Protein AF-A0A1G4URG5-F1 (afdb_monomer_lite)

Secondary structure (DSSP, 8-state):
----HHHHHHHHHHHHHHHHHHHHHH-TTS---PPPGGGS-HHHHHHHHHHHHHHHHHTSGGGHHHHHHHHHHHHHHHHHHHH-----

Organism: NCBI:txid177413

Foldseek 3Di:
DDDDPVNLLVVLQVVLVVQQVVCCVVCVPDDRPRDGLVVDDPVVSVVSSVVVVVVVVCPDPVVVVVVVVVVVVVVVVVVVVVPPPPPD

Structure (mmCIF, N/CA/C/O backbone):
data_AF-A0A1G4URG5-F1
#
_entry.id   AF-A0A1G4URG5-F1
#
loop_
_atom_site.group_PDB
_atom_site.id
_atom_site.type_symbol
_atom_site.label_atom_id
_atom_site.label_alt_id
_atom_site.label_comp_id
_atom_site.label_asym_id
_atom_site.label_entity_id
_atom_site.label_seq_id
_atom_site.pdbx_PDB_ins_code
_atom_site.Cartn_x
_atom_site.Cartn_y
_atom_site.Cartn_z
_atom_site.occupancy
_atom_site.B_iso_or_equiv
_atom_site.auth_seq_id
_atom_site.auth_comp_id
_atom_site.auth_asym_id
_atom_site.auth_atom_id
_atom_site.pdbx_PDB_model_num
ATOM 1 N N . MET A 1 1 ? 3.588 8.375 -14.307 1.00 62.06 1 MET A N 1
ATOM 2 C CA . MET A 1 1 ? 2.118 8.402 -14.508 1.00 62.06 1 MET A CA 1
ATOM 3 C C . MET A 1 1 ? 1.464 9.331 -13.484 1.00 62.06 1 MET A C 1
ATOM 5 O O . MET A 1 1 ? 1.715 9.161 -12.300 1.00 62.06 1 MET A O 1
ATOM 9 N N . THR A 1 2 ? 0.639 10.302 -13.895 1.00 77.00 2 THR A N 1
ATOM 10 C CA . THR A 1 2 ? -0.102 11.161 -12.944 1.00 77.00 2 THR A CA 1
ATOM 11 C C . THR A 1 2 ? -1.501 10.591 -12.720 1.00 77.00 2 THR A C 1
ATOM 13 O O . THR A 1 2 ? -2.341 10.631 -13.616 1.00 77.00 2 THR A O 1
ATOM 16 N N . ILE A 1 3 ? -1.758 10.034 -11.534 1.00 86.94 3 ILE A N 1
ATOM 17 C CA . ILE A 1 3 ? -3.062 9.454 -11.178 1.00 86.94 3 ILE A CA 1
ATOM 18 C C . ILE A 1 3 ? -3.993 10.569 -10.683 1.00 86.94 3 ILE A C 1
ATOM 20 O O . ILE A 1 3 ? -3.629 11.366 -9.820 1.00 86.94 3 ILE A O 1
ATOM 24 N N . ASN A 1 4 ? -5.221 10.618 -11.203 1.00 95.19 4 ASN A N 1
ATOM 25 C CA . ASN A 1 4 ? -6.246 11.542 -10.718 1.00 95.19 4 ASN A CA 1
ATOM 26 C C . ASN A 1 4 ? -6.540 11.307 -9.220 1.00 95.19 4 ASN A C 1
ATOM 28 O O . ASN A 1 4 ? -6.752 10.170 -8.800 1.00 95.19 4 ASN A O 1
ATOM 32 N N . ARG A 1 5 ? -6.616 12.384 -8.424 1.00 93.56 5 ARG A N 1
ATOM 33 C CA . ARG A 1 5 ? -6.781 12.306 -6.961 1.00 93.56 5 ARG A CA 1
ATOM 34 C C . ARG A 1 5 ? -8.016 11.512 -6.519 1.00 93.56 5 ARG A C 1
ATOM 36 O O . ARG A 1 5 ? -7.894 10.705 -5.607 1.00 93.56 5 ARG A O 1
ATOM 43 N N . GLN A 1 6 ? -9.174 11.711 -7.149 1.00 95.75 6 GLN A N 1
ATOM 44 C CA . GLN A 1 6 ? -10.402 10.985 -6.793 1.00 95.75 6 GLN A CA 1
ATOM 45 C C . GLN A 1 6 ? -10.293 9.501 -7.146 1.00 95.75 6 GLN A C 1
ATOM 47 O O . GLN A 1 6 ? -10.709 8.647 -6.368 1.00 95.75 6 GLN A O 1
ATOM 52 N N . ARG A 1 7 ? -9.675 9.181 -8.291 1.00 96.12 7 ARG A N 1
ATOM 53 C CA . ARG A 1 7 ? -9.389 7.788 -8.664 1.00 96.12 7 ARG A CA 1
ATOM 54 C C . ARG A 1 7 ? -8.433 7.123 -7.674 1.00 96.12 7 ARG A C 1
ATOM 56 O O . ARG A 1 7 ? -8.643 5.969 -7.319 1.00 96.12 7 ARG A O 1
ATOM 63 N N . LEU A 1 8 ? -7.422 7.853 -7.204 1.00 96.50 8 LEU A N 1
ATOM 64 C CA . LEU A 1 8 ? -6.495 7.370 -6.184 1.00 96.50 8 LEU A CA 1
ATOM 65 C C . LEU A 1 8 ? -7.196 7.160 -4.836 1.00 96.50 8 LEU A C 1
ATOM 67 O O . LEU A 1 8 ? -6.979 6.143 -4.190 1.00 96.50 8 LEU A O 1
ATOM 71 N N . GLU A 1 9 ? -8.066 8.083 -4.427 1.00 97.00 9 GLU A N 1
ATOM 72 C CA . GLU A 1 9 ? -8.851 7.954 -3.195 1.00 97.00 9 GLU A CA 1
ATOM 73 C C . GLU A 1 9 ? -9.793 6.744 -3.249 1.00 97.00 9 GLU A C 1
ATOM 75 O O . GLU A 1 9 ? -9.842 5.966 -2.297 1.00 97.00 9 GLU A O 1
ATOM 80 N N . PHE A 1 1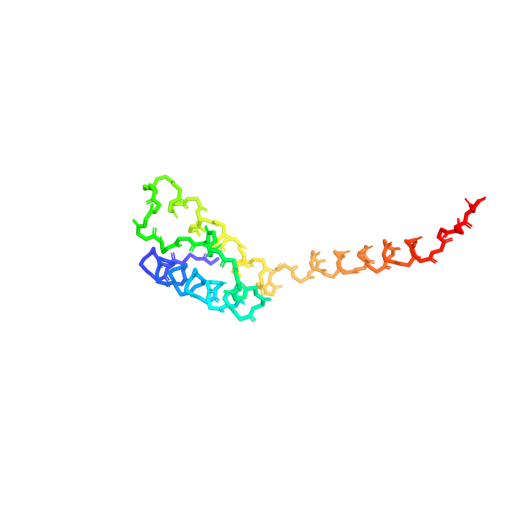0 ? -10.464 6.524 -4.385 1.00 96.50 10 PHE A N 1
ATOM 81 C CA . PHE A 1 10 ? -11.269 5.327 -4.629 1.00 96.50 10 PHE A CA 1
ATOM 82 C C . PHE A 1 10 ? -10.434 4.040 -4.540 1.00 96.50 10 PHE A C 1
ATOM 84 O O . PHE A 1 10 ? -10.823 3.107 -3.837 1.00 96.50 10 PHE A O 1
ATOM 91 N N . ALA A 1 11 ? -9.266 4.000 -5.191 1.00 96.19 11 ALA A N 1
ATOM 92 C CA . ALA A 1 11 ? -8.373 2.841 -5.150 1.00 96.19 11 ALA A CA 1
ATOM 93 C C . ALA A 1 11 ? -7.896 2.532 -3.722 1.00 96.19 11 ALA A C 1
ATOM 95 O O . ALA A 1 11 ? -7.913 1.379 -3.294 1.00 96.19 11 ALA A O 1
ATOM 96 N N . VAL A 1 12 ? -7.531 3.564 -2.957 1.00 97.56 12 VAL A N 1
ATOM 97 C CA . VAL A 1 12 ? -7.112 3.418 -1.557 1.00 97.56 12 VAL A CA 1
ATOM 98 C C . VAL A 1 12 ? -8.278 2.928 -0.701 1.00 97.56 12 VAL A C 1
ATOM 100 O O . VAL A 1 12 ? -8.096 2.025 0.108 1.00 97.56 12 VAL A O 1
ATOM 103 N N . ALA A 1 13 ? -9.487 3.463 -0.886 1.00 97.50 13 ALA A N 1
ATOM 104 C CA . ALA A 1 13 ? -10.666 2.989 -0.165 1.00 97.50 13 ALA A CA 1
ATOM 105 C C . ALA A 1 13 ? -10.950 1.501 -0.446 1.00 97.50 13 ALA A C 1
ATOM 107 O O . ALA A 1 13 ? -11.224 0.750 0.493 1.00 97.50 13 ALA A O 1
ATOM 108 N N . GLY A 1 14 ? -10.818 1.071 -1.707 1.00 97.56 14 GLY A N 1
ATOM 109 C CA . GLY A 1 14 ? -10.933 -0.332 -2.112 1.00 97.56 14 GLY A CA 1
ATOM 110 C C . GLY A 1 14 ? -9.873 -1.226 -1.464 1.00 97.56 14 GLY A C 1
ATOM 111 O O . GLY A 1 14 ? -10.220 -2.248 -0.874 1.00 97.56 14 GLY A O 1
ATOM 112 N N . LEU A 1 15 ? -8.602 -0.807 -1.480 1.00 97.50 15 LEU A N 1
ATOM 113 C CA . LEU A 1 15 ? -7.512 -1.523 -0.810 1.00 97.50 15 LEU A CA 1
ATOM 114 C C . LEU A 1 15 ? -7.792 -1.697 0.689 1.00 97.50 15 LEU A C 1
ATOM 116 O O . LEU A 1 15 ? -7.689 -2.802 1.212 1.00 97.50 15 LEU A O 1
ATOM 120 N N . MET A 1 16 ? -8.195 -0.627 1.380 1.00 97.50 16 MET A N 1
ATOM 121 C CA . MET A 1 16 ? -8.492 -0.679 2.815 1.00 97.50 16 MET A CA 1
ATOM 122 C C . MET A 1 16 ? -9.658 -1.628 3.123 1.00 97.50 16 MET A C 1
ATOM 124 O O . MET A 1 16 ? -9.620 -2.344 4.123 1.00 97.50 16 MET A O 1
ATOM 128 N N . ALA A 1 17 ? -10.693 -1.658 2.278 1.00 97.75 17 ALA A N 1
ATOM 129 C CA . ALA A 1 17 ? -11.807 -2.594 2.428 1.00 97.75 17 ALA A CA 1
ATOM 130 C C . ALA A 1 17 ? -11.358 -4.052 2.238 1.00 97.75 17 ALA A C 1
ATOM 132 O O . ALA A 1 17 ? -11.719 -4.919 3.034 1.00 97.75 17 ALA A O 1
ATOM 133 N N . GLU A 1 18 ? -10.524 -4.306 1.233 1.00 98.12 18 GLU A N 1
ATOM 134 C CA . GLU A 1 18 ? -10.002 -5.638 0.942 1.00 98.12 18 GLU A CA 1
ATOM 135 C C . GLU A 1 18 ? -9.073 -6.145 2.053 1.00 98.12 18 GLU A C 1
ATOM 137 O O . GLU A 1 18 ? -9.234 -7.270 2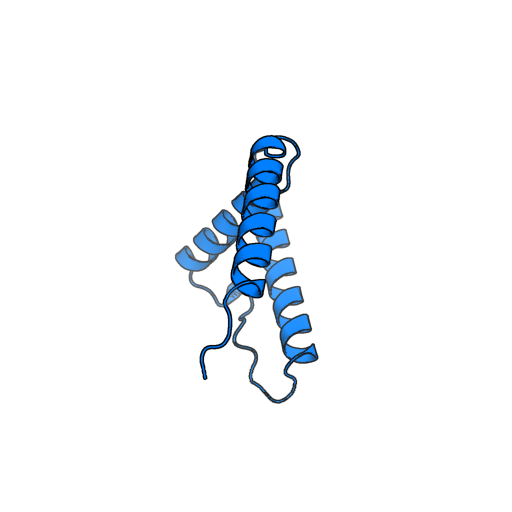.525 1.00 98.12 18 GLU A O 1
ATOM 142 N N . MET A 1 19 ? -8.170 -5.302 2.564 1.00 97.56 19 MET A N 1
ATOM 143 C CA . MET A 1 19 ? -7.303 -5.680 3.684 1.00 97.56 19 MET A CA 1
ATOM 144 C C . MET A 1 19 ? -8.111 -6.023 4.943 1.00 97.56 19 MET A C 1
ATOM 146 O O . MET A 1 19 ? -7.776 -6.972 5.651 1.00 97.56 19 MET A O 1
ATOM 150 N N . ARG A 1 20 ? -9.199 -5.289 5.218 1.00 97.12 20 ARG A N 1
ATOM 151 C CA . ARG A 1 20 ? -10.115 -5.608 6.327 1.00 97.12 20 ARG A CA 1
ATOM 152 C C . ARG A 1 20 ? -10.765 -6.974 6.136 1.00 97.12 20 ARG A C 1
ATOM 154 O O . ARG A 1 20 ? -10.776 -7.776 7.067 1.00 97.12 20 ARG A O 1
ATOM 161 N N . ARG A 1 21 ? -11.263 -7.251 4.927 1.00 97.19 21 ARG A N 1
ATOM 162 C CA . ARG A 1 21 ? -11.876 -8.537 4.569 1.00 97.19 21 ARG A CA 1
ATOM 163 C C . ARG A 1 21 ? -10.895 -9.695 4.762 1.00 97.19 21 ARG A C 1
ATOM 165 O O . ARG A 1 21 ? -11.245 -10.694 5.390 1.00 97.19 21 ARG A O 1
ATOM 172 N N . GLN A 1 22 ? -9.668 -9.549 4.266 1.00 97.88 22 GLN A N 1
ATOM 173 C CA . GLN A 1 22 ? -8.618 -10.556 4.425 1.00 97.88 22 GLN A CA 1
ATOM 174 C C . GLN A 1 22 ? -8.243 -10.752 5.894 1.00 97.88 22 GLN A C 1
ATOM 176 O O . GLN A 1 22 ? -8.170 -11.890 6.347 1.00 97.88 22 GLN A O 1
ATOM 181 N N . PHE A 1 23 ? -8.090 -9.669 6.664 1.00 97.75 23 PHE A N 1
ATOM 182 C CA . PHE A 1 23 ? -7.800 -9.765 8.094 1.00 97.75 23 PHE A CA 1
ATOM 183 C C . PHE A 1 23 ? -8.869 -10.573 8.832 1.00 97.75 23 PHE A C 1
ATOM 185 O O . PHE A 1 23 ? -8.534 -11.508 9.546 1.00 97.75 23 PHE A O 1
ATOM 192 N N . MET A 1 24 ? -10.150 -10.260 8.612 1.00 96.06 24 MET A N 1
ATOM 193 C CA . MET A 1 24 ? -11.259 -10.986 9.243 1.00 96.06 24 MET A CA 1
ATOM 194 C C . MET A 1 24 ? -11.340 -12.453 8.802 1.00 96.06 24 MET A C 1
ATOM 196 O O . MET A 1 24 ? -11.854 -13.281 9.541 1.00 96.06 24 MET A O 1
ATOM 200 N N . THR A 1 25 ? -10.833 -12.779 7.610 1.00 96.88 25 THR A N 1
ATOM 201 C CA . THR A 1 25 ? -10.758 -14.165 7.123 1.00 96.88 25 THR A CA 1
ATOM 202 C C . THR A 1 25 ? -9.626 -14.938 7.803 1.00 96.88 25 THR A C 1
ATOM 204 O O . THR A 1 25 ? -9.791 -16.109 8.124 1.00 96.88 25 THR A O 1
ATOM 207 N N . ILE A 1 26 ? -8.473 -14.295 8.014 1.00 97.19 26 ILE A N 1
ATOM 208 C CA . ILE A 1 26 ? -7.267 -14.928 8.568 1.00 97.19 26 ILE A CA 1
ATOM 209 C C . ILE A 1 26 ? -7.303 -14.971 10.105 1.00 97.19 26 ILE A C 1
ATOM 211 O O . ILE A 1 26 ? -6.770 -15.905 10.694 1.00 97.19 26 ILE A O 1
ATOM 215 N N . GLN A 1 27 ? -7.891 -13.961 10.755 1.00 96.38 27 GLN A N 1
ATOM 216 C CA . GLN A 1 27 ? -7.938 -13.810 12.217 1.00 96.38 27 GLN A CA 1
ATOM 217 C C . GLN A 1 27 ? -9.351 -13.413 12.686 1.00 96.38 27 GLN A C 1
ATOM 219 O O . GLN A 1 27 ? -9.552 -12.280 13.134 1.00 96.38 27 GLN A O 1
ATOM 224 N N . PRO A 1 28 ? -10.348 -14.310 12.565 1.00 93.62 28 PRO A N 1
ATOM 225 C CA . PRO A 1 28 ? -11.748 -13.976 12.839 1.00 93.62 28 PRO A CA 1
ATOM 226 C C . PRO A 1 28 ? -12.021 -13.628 14.309 1.00 93.62 28 PRO A C 1
ATOM 228 O O . PRO A 1 28 ? -12.903 -12.822 14.597 1.00 93.62 28 PRO A O 1
ATOM 231 N N . GLU A 1 29 ? -11.248 -14.181 15.243 1.00 96.69 29 GLU A N 1
ATOM 232 C CA . GLU A 1 29 ? -11.364 -13.912 16.685 1.00 96.69 29 GLU A CA 1
ATOM 233 C C . GLU A 1 29 ? -10.758 -12.573 17.142 1.00 96.69 29 GLU A C 1
ATOM 235 O O . GLU A 1 29 ? -10.903 -12.201 18.309 1.00 96.69 29 GLU A O 1
ATOM 240 N N . ARG A 1 30 ? -10.078 -11.827 16.262 1.00 96.50 30 ARG A N 1
ATOM 241 C CA . ARG A 1 30 ? -9.423 -10.561 16.620 1.00 96.50 30 ARG A CA 1
ATOM 242 C C . ARG A 1 30 ? -10.145 -9.357 16.037 1.00 96.50 30 ARG A C 1
ATOM 244 O O . ARG A 1 30 ? -10.603 -9.365 14.897 1.00 96.50 30 ARG A O 1
ATOM 251 N N . GLU A 1 31 ? -10.168 -8.270 16.805 1.00 95.31 31 GLU A N 1
ATOM 252 C CA . GLU A 1 31 ? -10.635 -6.984 16.294 1.00 95.31 31 GLU A CA 1
ATOM 253 C C . GLU A 1 31 ? -9.743 -6.527 15.133 1.00 95.31 31 GLU A C 1
ATOM 255 O O . GLU A 1 31 ? -8.513 -6.518 15.235 1.00 95.31 31 GLU A O 1
ATOM 260 N N . CYS A 1 32 ? -10.368 -6.151 14.015 1.00 96.00 32 CYS A N 1
ATOM 261 C CA . CYS A 1 32 ? -9.643 -5.714 12.833 1.00 96.00 32 CYS A CA 1
ATOM 262 C C . CYS A 1 32 ? -8.985 -4.345 13.082 1.00 96.00 32 CYS A C 1
ATOM 264 O O . CYS A 1 32 ? -9.697 -3.349 13.234 1.00 96.00 32 CYS A O 1
ATOM 266 N N . PRO A 1 33 ? -7.641 -4.241 13.051 1.00 96.00 33 PRO A N 1
ATOM 267 C CA . PRO A 1 33 ? -6.950 -2.981 13.330 1.00 96.00 33 PRO A CA 1
ATOM 268 C C . PRO A 1 33 ? -7.060 -1.979 12.171 1.00 96.00 33 PRO A C 1
ATOM 270 O O . PRO A 1 33 ? -6.711 -0.805 12.309 1.00 96.00 33 PRO A O 1
ATOM 273 N N . ILE A 1 34 ? -7.517 -2.438 11.005 1.00 96.12 34 ILE A N 1
ATOM 274 C CA . ILE A 1 34 ? -7.582 -1.653 9.779 1.00 96.12 34 ILE A CA 1
ATOM 275 C C . ILE A 1 34 ? -8.908 -0.898 9.755 1.00 96.12 34 ILE A C 1
ATOM 277 O O . ILE A 1 34 ? -9.993 -1.482 9.700 1.00 96.12 34 ILE A O 1
ATOM 281 N N . LYS A 1 35 ? -8.822 0.430 9.780 1.00 96.38 35 LYS A N 1
ATOM 282 C CA . LYS A 1 35 ? -9.989 1.316 9.787 1.00 96.38 35 LYS A CA 1
ATOM 283 C C . LYS A 1 35 ? -10.426 1.643 8.351 1.00 96.38 35 LYS A C 1
ATOM 285 O O . LYS A 1 35 ? -9.618 1.555 7.428 1.00 96.38 35 LYS A O 1
ATOM 290 N N . PRO A 1 36 ? -11.690 2.033 8.109 1.00 95.75 36 PRO A N 1
ATOM 291 C CA . PRO A 1 36 ? -12.073 2.596 6.815 1.00 95.75 36 PRO A CA 1
ATOM 292 C C . PRO A 1 36 ? -11.289 3.886 6.532 1.00 95.75 36 PRO A C 1
ATOM 294 O O . PRO A 1 36 ? -10.962 4.625 7.459 1.00 95.75 36 PRO A O 1
ATOM 297 N N . LEU A 1 37 ? -11.038 4.199 5.254 1.00 94.94 37 LEU A N 1
ATOM 298 C CA . LEU A 1 37 ? -10.231 5.364 4.861 1.00 94.94 37 LEU A CA 1
ATOM 299 C C . LEU A 1 37 ? -10.735 6.678 5.487 1.00 94.94 37 LEU A C 1
ATOM 301 O O . LEU A 1 37 ? -9.938 7.485 5.956 1.00 94.94 37 LEU A O 1
ATOM 305 N N . ALA A 1 38 ? -12.055 6.870 5.558 1.00 94.38 38 ALA A N 1
ATOM 306 C CA . ALA A 1 38 ? -12.678 8.064 6.132 1.00 94.38 38 ALA A CA 1
ATOM 307 C C . ALA A 1 38 ? -12.400 8.269 7.635 1.00 94.38 38 ALA A C 1
ATOM 309 O O . ALA A 1 38 ? -12.524 9.389 8.121 1.00 94.38 38 ALA A O 1
ATOM 310 N N . ALA A 1 39 ? -12.002 7.222 8.367 1.00 97.00 39 ALA A N 1
ATOM 311 C CA . ALA A 1 39 ? -11.682 7.313 9.793 1.00 97.00 39 ALA A CA 1
ATOM 312 C C . ALA A 1 39 ? -10.263 7.845 10.069 1.00 97.00 39 ALA A C 1
ATOM 314 O O . ALA A 1 39 ? -9.903 8.072 11.223 1.00 97.00 39 ALA A O 1
ATOM 315 N N . TYR A 1 40 ? -9.445 8.035 9.031 1.00 95.88 40 TYR A N 1
ATOM 316 C CA . TYR A 1 40 ? -8.114 8.622 9.156 1.00 95.88 40 TYR A CA 1
ATOM 317 C C . TYR A 1 40 ? -8.172 10.149 9.028 1.00 95.88 40 TYR A C 1
ATOM 319 O O . TYR A 1 40 ? -8.953 10.708 8.250 1.00 95.88 40 TYR A O 1
ATOM 327 N N . SER A 1 41 ? -7.281 10.840 9.747 1.00 97.31 41 SER A N 1
ATOM 328 C CA . SER A 1 41 ? -7.110 12.289 9.596 1.00 97.31 41 SER A CA 1
ATOM 329 C C . SER A 1 41 ? -6.743 12.651 8.146 1.00 97.31 41 SER A C 1
ATOM 331 O O . SER A 1 41 ? -6.207 11.814 7.412 1.00 97.31 41 SER A O 1
ATOM 333 N N . PRO A 1 42 ? -6.997 13.890 7.691 1.00 96.31 42 PRO A N 1
ATOM 334 C CA . PRO A 1 42 ? -6.624 14.316 6.341 1.00 96.31 42 PRO A CA 1
ATOM 335 C C . PRO A 1 42 ? -5.140 14.095 6.003 1.00 96.31 42 PRO A C 1
ATOM 337 O O . PRO A 1 42 ? -4.828 13.696 4.876 1.00 96.31 42 PRO A O 1
ATOM 340 N N . GLN A 1 43 ? -4.229 14.300 6.968 1.00 97.31 43 GLN A N 1
ATOM 341 C CA . GLN A 1 43 ? -2.800 14.046 6.757 1.00 97.31 43 GLN A CA 1
ATOM 342 C C . GLN A 1 43 ? -2.525 12.552 6.554 1.00 97.31 43 GLN A C 1
ATOM 344 O O . GLN A 1 43 ? -1.883 12.179 5.574 1.00 97.31 43 GLN A O 1
ATOM 349 N N . HIS A 1 44 ? -3.068 11.688 7.419 1.00 97.31 44 HIS A N 1
ATOM 350 C CA . HIS A 1 44 ? -2.889 10.238 7.298 1.00 97.31 44 HIS A CA 1
ATOM 351 C C . HIS A 1 44 ? -3.513 9.681 6.015 1.00 97.31 44 HIS A C 1
ATOM 353 O O . HIS A 1 44 ? -2.892 8.860 5.345 1.00 97.31 44 HIS A O 1
ATOM 359 N N . ARG A 1 45 ? -4.693 10.172 5.611 1.00 96.62 45 ARG A N 1
ATOM 360 C CA . ARG A 1 45 ? -5.299 9.815 4.318 1.00 96.62 45 ARG A CA 1
ATOM 361 C C . ARG A 1 45 ? -4.387 10.173 3.153 1.00 96.62 45 ARG A C 1
ATOM 363 O O . ARG A 1 45 ? -4.178 9.351 2.270 1.00 96.62 45 ARG A O 1
ATOM 370 N N . SER A 1 46 ? -3.814 11.374 3.169 1.00 95.75 46 SER A N 1
ATOM 371 C CA . SER A 1 46 ? -2.925 11.828 2.095 1.00 95.75 46 SER A CA 1
ATOM 372 C C . SER A 1 46 ? -1.632 11.007 2.039 1.00 95.75 46 SER A C 1
ATOM 374 O O . SER A 1 46 ? -1.189 10.657 0.948 1.00 95.75 46 SER A O 1
ATOM 376 N N . ALA A 1 47 ? -1.074 10.632 3.194 1.00 96.81 47 ALA A N 1
ATOM 377 C CA . ALA A 1 47 ? 0.078 9.735 3.272 1.00 96.81 47 ALA A CA 1
ATOM 378 C C . ALA A 1 47 ? -0.242 8.331 2.725 1.00 96.81 47 ALA A C 1
ATOM 380 O O . ALA A 1 47 ? 0.525 7.801 1.923 1.00 96.81 47 ALA A O 1
ATOM 381 N N . LEU A 1 48 ? -1.398 7.757 3.083 1.00 96.19 48 LEU A N 1
ATOM 382 C CA . LEU A 1 48 ? -1.858 6.471 2.541 1.00 96.19 48 LEU A CA 1
ATOM 383 C C . LEU A 1 48 ? -2.036 6.532 1.019 1.00 96.19 48 LEU A C 1
ATOM 385 O O . LEU A 1 48 ? -1.558 5.653 0.307 1.00 96.19 48 LEU A O 1
ATOM 389 N N . MET A 1 49 ? -2.668 7.594 0.511 1.00 97.00 49 MET A N 1
ATOM 390 C CA . MET A 1 49 ? -2.818 7.815 -0.928 1.00 97.00 49 MET A CA 1
ATOM 391 C C . MET A 1 49 ? -1.464 7.898 -1.637 1.00 9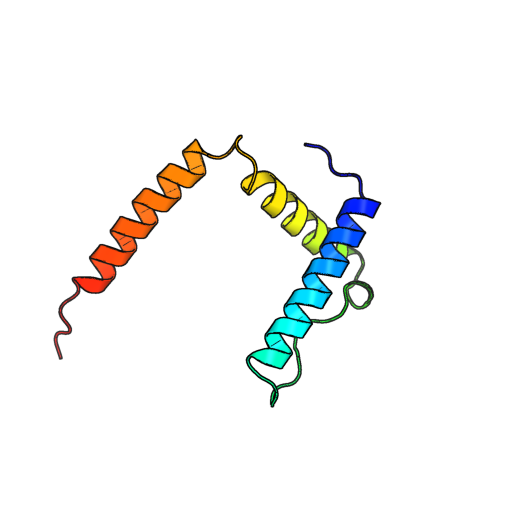7.00 49 MET A C 1
ATOM 393 O O . MET A 1 49 ? -1.290 7.271 -2.678 1.00 97.00 49 MET A O 1
ATOM 397 N N . ALA A 1 50 ? -0.496 8.625 -1.073 1.00 96.38 50 ALA A N 1
ATOM 398 C CA . ALA A 1 50 ? 0.850 8.719 -1.634 1.00 96.38 50 ALA A CA 1
ATOM 399 C C . ALA A 1 50 ? 1.563 7.355 -1.656 1.00 96.38 50 ALA A C 1
ATOM 401 O O . ALA A 1 50 ? 2.172 7.000 -2.663 1.00 96.38 50 ALA A O 1
ATOM 402 N N . GLY A 1 51 ? 1.430 6.564 -0.586 1.00 96.44 51 GLY A N 1
ATOM 403 C CA . GLY A 1 51 ? 1.970 5.204 -0.525 1.00 96.44 51 GLY A CA 1
ATOM 404 C C . GLY A 1 51 ? 1.379 4.290 -1.600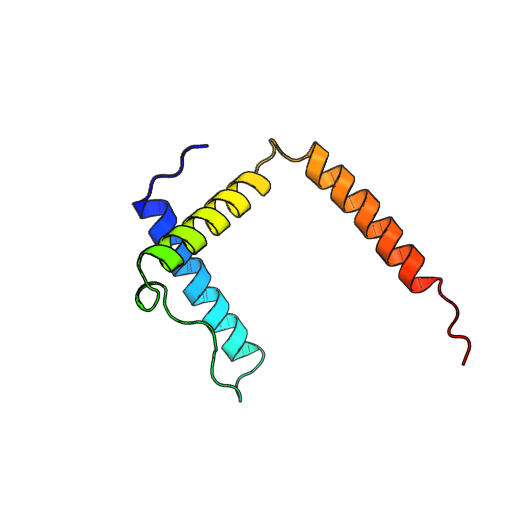 1.00 96.44 51 GLY A C 1
ATOM 405 O O . GLY A 1 51 ? 2.121 3.623 -2.317 1.00 96.44 51 GLY A O 1
ATOM 406 N N . VAL A 1 52 ? 0.054 4.311 -1.778 1.00 96.31 52 VAL A N 1
ATOM 407 C CA . VAL A 1 52 ? -0.617 3.525 -2.829 1.00 96.31 52 VAL A CA 1
ATOM 408 C C . VAL A 1 52 ? -0.223 4.002 -4.225 1.00 96.31 52 VAL A C 1
ATOM 410 O O . VAL A 1 52 ? 0.044 3.174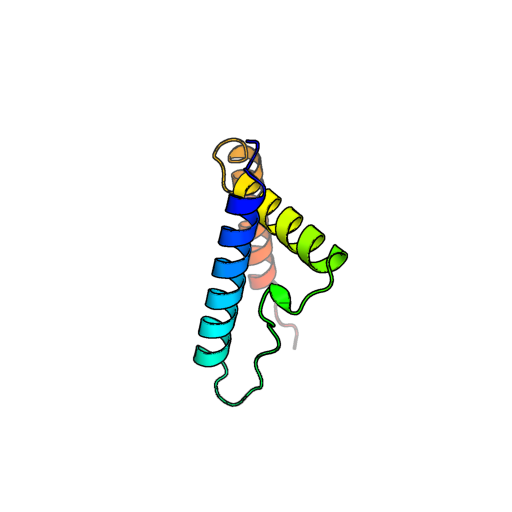 -5.091 1.00 96.31 52 VAL A O 1
ATOM 413 N N . ALA A 1 53 ? -0.120 5.314 -4.451 1.00 95.38 53 ALA A N 1
ATOM 414 C CA . ALA A 1 53 ? 0.363 5.842 -5.724 1.00 95.38 53 ALA A CA 1
ATOM 415 C C . ALA A 1 53 ? 1.778 5.340 -6.037 1.00 95.38 53 ALA A C 1
ATOM 417 O O . ALA A 1 53 ? 2.036 4.922 -7.164 1.00 95.38 53 ALA A O 1
ATOM 418 N N . LYS A 1 54 ? 2.668 5.311 -5.034 1.00 95.50 54 LYS A N 1
ATOM 419 C CA . LYS A 1 54 ? 4.020 4.779 -5.207 1.00 95.50 54 LYS A CA 1
ATOM 420 C C . LYS A 1 54 ? 4.024 3.273 -5.469 1.00 95.50 54 LYS A C 1
ATOM 422 O O . LYS A 1 54 ? 4.792 2.818 -6.306 1.00 95.50 54 LYS A O 1
ATOM 427 N N . ALA A 1 55 ? 3.164 2.505 -4.802 1.00 94.81 55 ALA A N 1
ATOM 428 C CA . ALA A 1 55 ? 3.031 1.071 -5.057 1.00 94.81 55 ALA A CA 1
ATOM 429 C C . ALA A 1 55 ? 2.562 0.783 -6.495 1.00 94.81 55 ALA A C 1
ATOM 431 O O . ALA A 1 55 ? 3.114 -0.096 -7.148 1.00 94.81 55 ALA A O 1
ATOM 432 N N . ILE A 1 56 ? 1.595 1.556 -7.006 1.00 92.69 56 ILE A N 1
ATOM 433 C CA . ILE A 1 56 ? 1.137 1.461 -8.402 1.00 92.69 56 ILE A CA 1
ATOM 434 C C . ILE A 1 56 ? 2.274 1.807 -9.367 1.00 92.69 56 ILE A C 1
ATOM 436 O O . ILE A 1 56 ? 2.468 1.105 -10.353 1.00 92.69 56 ILE A O 1
ATOM 440 N N . GLU A 1 57 ? 3.032 2.867 -9.079 1.00 92.44 57 GLU A N 1
ATOM 441 C CA . GLU A 1 57 ? 4.192 3.260 -9.882 1.00 92.44 57 GLU A CA 1
ATOM 442 C C . GLU A 1 57 ? 5.232 2.132 -9.943 1.00 92.44 57 GLU A C 1
ATOM 444 O O . GLU A 1 57 ? 5.650 1.759 -11.030 1.00 92.44 57 GLU A O 1
ATOM 449 N N . LEU A 1 58 ? 5.595 1.547 -8.796 1.00 94.25 58 LEU A N 1
ATOM 450 C CA . LEU A 1 58 ? 6.580 0.461 -8.706 1.00 94.25 58 LEU A CA 1
ATOM 451 C C . LEU A 1 58 ? 6.132 -0.840 -9.389 1.00 94.25 58 LEU A C 1
ATOM 453 O O . LEU A 1 58 ? 6.980 -1.661 -9.719 1.00 94.25 58 LEU A O 1
ATOM 457 N N . ALA A 1 59 ? 4.828 -1.034 -9.594 1.00 93.25 59 ALA A N 1
ATOM 458 C CA . ALA A 1 59 ? 4.286 -2.170 -10.337 1.00 93.25 59 ALA A CA 1
ATOM 459 C C . ALA A 1 59 ? 4.311 -1.964 -11.866 1.00 93.25 59 ALA A C 1
ATOM 461 O O . ALA A 1 59 ? 3.948 -2.874 -12.610 1.00 93.25 59 ALA A O 1
ATOM 462 N N . GLY A 1 60 ? 4.682 -0.771 -12.343 1.00 92.25 60 GLY A N 1
ATOM 463 C CA . GLY A 1 60 ? 4.813 -0.472 -13.765 1.00 92.25 60 GLY A CA 1
ATOM 464 C C . GLY A 1 60 ? 6.119 -1.001 -14.364 1.00 92.25 60 GLY A C 1
ATOM 465 O O . GLY A 1 60 ? 7.154 -1.018 -13.699 1.00 92.25 60 GLY A O 1
ATOM 466 N N . ALA A 1 61 ? 6.083 -1.339 -15.658 1.00 92.12 61 ALA A N 1
ATOM 467 C CA . ALA A 1 61 ? 7.221 -1.904 -16.399 1.00 92.12 61 ALA A CA 1
ATOM 468 C C . ALA A 1 61 ? 8.472 -0.998 -16.420 1.00 92.12 61 ALA A C 1
ATOM 470 O O . ALA A 1 61 ? 9.602 -1.442 -16.607 1.00 92.12 61 ALA A O 1
ATOM 471 N N . GLU A 1 62 ? 8.294 0.303 -16.187 1.00 93.19 62 GLU A N 1
ATOM 472 C CA . GLU A 1 62 ? 9.391 1.262 -16.022 1.00 93.19 62 GLU A CA 1
ATOM 473 C C . GLU A 1 62 ? 10.360 0.930 -14.872 1.00 93.19 62 GLU A C 1
ATOM 475 O O . GLU A 1 62 ? 11.504 1.389 -14.899 1.00 93.19 62 GLU A O 1
ATOM 480 N N . HIS A 1 63 ? 9.953 0.099 -13.906 1.00 92.69 63 HIS A N 1
ATOM 481 C CA . HIS A 1 63 ? 10.795 -0.327 -12.781 1.00 92.69 63 HIS A CA 1
ATOM 482 C C . HIS A 1 63 ? 11.311 -1.768 -12.901 1.00 92.69 63 HIS A C 1
ATOM 484 O O . HIS A 1 63 ? 11.947 -2.249 -11.962 1.00 92.69 63 HIS A O 1
ATOM 490 N N . ASP A 1 64 ? 11.123 -2.438 -14.045 1.00 93.94 64 ASP A N 1
ATOM 491 C CA . ASP A 1 64 ? 11.469 -3.859 -14.227 1.00 93.94 64 ASP A CA 1
ATOM 492 C C . ASP A 1 64 ? 12.935 -4.162 -13.892 1.00 93.94 64 ASP A C 1
ATOM 494 O O . ASP A 1 64 ? 13.222 -5.106 -13.164 1.00 93.94 64 ASP A O 1
ATOM 498 N N . LYS A 1 65 ? 13.880 -3.309 -14.313 1.00 93.25 65 LYS A N 1
ATOM 499 C CA . LYS A 1 65 ? 15.311 -3.499 -13.994 1.00 93.25 65 LYS A CA 1
ATOM 500 C C . LYS A 1 65 ? 15.592 -3.466 -12.490 1.00 93.25 65 LYS A C 1
ATOM 502 O O . LYS A 1 65 ? 16.420 -4.221 -11.985 1.00 93.25 65 LYS A O 1
ATOM 507 N N . THR A 1 66 ? 14.931 -2.564 -11.765 1.00 93.62 66 THR A N 1
ATOM 508 C CA . THR A 1 66 ? 15.069 -2.460 -10.307 1.00 93.62 66 THR A CA 1
ATOM 509 C C . THR A 1 66 ? 14.374 -3.629 -9.615 1.00 93.62 66 THR A C 1
ATOM 511 O O . THR A 1 66 ? 14.904 -4.158 -8.638 1.00 93.62 66 THR A O 1
ATOM 514 N N . PHE A 1 67 ? 13.230 -4.065 -10.143 1.00 94.81 67 PHE A N 1
ATOM 515 C CA . PHE A 1 67 ? 12.522 -5.251 -9.681 1.00 94.81 67 PHE A CA 1
ATOM 516 C C . PHE A 1 67 ? 13.363 -6.525 -9.856 1.00 94.81 67 PHE A C 1
ATOM 518 O O . PHE A 1 67 ? 13.531 -7.268 -8.893 1.00 94.81 67 PHE A O 1
ATOM 525 N N . GLU A 1 68 ? 13.971 -6.750 -11.022 1.00 95.88 68 GLU A N 1
ATOM 526 C CA . GLU A 1 68 ? 14.847 -7.899 -11.292 1.00 95.88 68 GLU A CA 1
ATOM 527 C C . GLU A 1 68 ? 16.048 -7.948 -10.340 1.00 95.88 68 GLU A C 1
ATOM 529 O O . GLU A 1 68 ? 16.348 -8.998 -9.768 1.00 95.88 68 GLU A O 1
ATOM 534 N N . ALA A 1 69 ? 16.700 -6.802 -10.112 1.00 95.56 69 ALA A N 1
ATOM 535 C CA . ALA A 1 69 ? 17.800 -6.699 -9.156 1.00 95.56 69 ALA A CA 1
ATOM 536 C C . ALA A 1 69 ? 17.349 -7.024 -7.721 1.00 95.56 69 ALA A C 1
ATOM 538 O O . ALA A 1 69 ? 18.046 -7.734 -6.991 1.00 95.56 69 ALA A O 1
ATOM 539 N N . TRP A 1 70 ? 16.169 -6.542 -7.317 1.00 95.44 70 TRP A N 1
ATOM 540 C CA . TRP A 1 70 ? 15.581 -6.876 -6.021 1.00 95.44 70 TRP A CA 1
ATOM 541 C C . TRP A 1 70 ? 15.269 -8.377 -5.910 1.00 95.44 70 TRP A C 1
ATOM 543 O O . TRP A 1 70 ? 15.633 -8.988 -4.908 1.00 95.44 70 TRP A O 1
ATOM 553 N N . VAL A 1 71 ? 14.695 -8.996 -6.951 1.00 95.56 71 VAL A N 1
ATOM 554 C CA . VAL A 1 71 ? 14.410 -10.442 -6.993 1.00 95.56 71 VAL A CA 1
ATOM 555 C C . VAL A 1 71 ? 15.689 -11.272 -6.864 1.00 95.56 71 VAL A C 1
ATOM 557 O O . VAL A 1 71 ? 15.700 -12.244 -6.107 1.00 95.56 71 VAL A O 1
ATOM 560 N N . ALA A 1 72 ? 16.758 -10.910 -7.580 1.00 94.94 72 ALA A N 1
ATOM 561 C CA . ALA A 1 72 ? 18.041 -11.606 -7.497 1.00 94.94 72 ALA A CA 1
ATOM 562 C C . ALA A 1 72 ? 18.593 -11.579 -6.062 1.00 94.94 72 ALA A C 1
ATOM 564 O O . ALA A 1 72 ? 18.858 -12.636 -5.487 1.00 94.94 72 ALA A O 1
ATOM 565 N N . ARG A 1 73 ? 18.633 -10.392 -5.440 1.00 93.44 73 ARG A N 1
ATOM 566 C CA . ARG A 1 73 ? 19.086 -10.228 -4.052 1.00 93.44 73 ARG A CA 1
ATOM 567 C C . ARG A 1 73 ? 18.216 -11.004 -3.059 1.00 93.44 73 ARG A C 1
ATOM 569 O O . ARG A 1 73 ? 18.741 -11.689 -2.189 1.00 93.44 73 ARG A O 1
ATOM 576 N N . SER A 1 74 ? 16.891 -10.953 -3.199 1.00 91.69 74 SER A N 1
ATOM 577 C CA . SER A 1 74 ? 15.980 -11.676 -2.301 1.00 91.69 74 SER A CA 1
ATOM 578 C C . SER A 1 74 ? 16.145 -13.197 -2.379 1.00 91.69 74 SER A C 1
ATOM 580 O O . SER A 1 74 ? 15.938 -13.884 -1.379 1.00 91.69 74 SER A O 1
ATOM 582 N N . ARG A 1 75 ? 16.546 -13.744 -3.534 1.00 91.00 75 ARG A N 1
ATOM 583 C CA . ARG A 1 75 ? 16.878 -15.173 -3.665 1.00 91.00 75 ARG A CA 1
ATOM 584 C C . ARG A 1 75 ? 18.190 -15.524 -2.968 1.00 91.00 75 ARG A C 1
ATOM 586 O O . ARG A 1 75 ? 18.251 -16.560 -2.312 1.00 91.00 75 ARG A O 1
ATOM 593 N N . GLU A 1 76 ? 19.207 -14.674 -3.085 1.00 88.06 76 GLU A N 1
ATOM 594 C CA . GLU A 1 76 ? 20.488 -14.846 -2.386 1.00 88.06 76 GLU A CA 1
ATOM 595 C C . GLU A 1 76 ? 20.306 -14.793 -0.862 1.00 88.06 76 GLU A C 1
ATOM 597 O O . GLU A 1 76 ? 20.792 -15.674 -0.154 1.00 88.06 76 GLU A O 1
ATOM 602 N N . GLU A 1 77 ? 19.533 -13.825 -0.360 1.00 88.38 77 GLU A N 1
ATOM 603 C CA . GLU A 1 77 ? 19.194 -13.697 1.065 1.00 88.38 77 GLU A CA 1
ATOM 604 C C . GLU A 1 77 ? 18.434 -14.930 1.583 1.00 88.38 77 GLU A C 1
ATOM 606 O O . GLU A 1 77 ? 18.770 -15.475 2.637 1.00 88.38 77 GLU A O 1
ATOM 611 N N . ALA A 1 78 ? 17.443 -15.417 0.827 1.00 83.75 78 ALA A N 1
ATOM 612 C CA . ALA A 1 78 ? 16.694 -16.619 1.189 1.00 83.75 78 ALA A CA 1
ATOM 613 C C . ALA A 1 78 ? 17.577 -17.881 1.203 1.00 83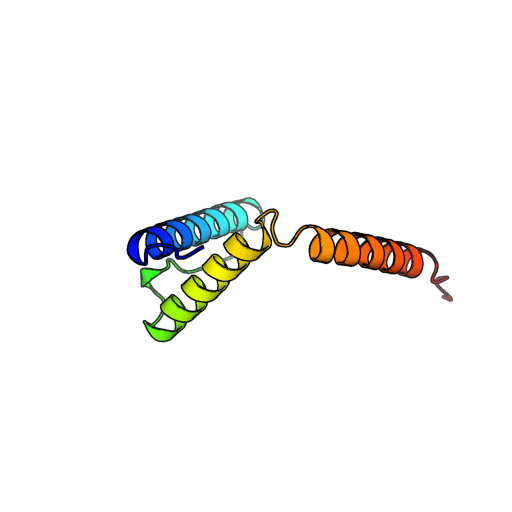.75 78 ALA A C 1
ATOM 615 O O . ALA A 1 78 ? 17.433 -18.720 2.093 1.00 83.75 78 ALA A O 1
ATOM 616 N N . ALA A 1 79 ? 18.508 -18.010 0.252 1.00 80.50 79 ALA A N 1
ATOM 617 C CA . ALA A 1 79 ? 19.459 -19.119 0.207 1.00 80.50 79 ALA A CA 1
ATOM 618 C C . ALA A 1 79 ? 20.468 -19.062 1.368 1.00 80.50 79 ALA A C 1
ATOM 620 O O . ALA A 1 79 ? 20.766 -20.092 1.971 1.00 80.50 79 ALA A O 1
ATOM 621 N N . ALA A 1 80 ? 20.946 -17.867 1.731 1.00 79.25 80 ALA A N 1
ATOM 622 C CA . ALA A 1 80 ? 21.843 -17.669 2.868 1.00 79.25 80 ALA A CA 1
ATOM 623 C C . ALA A 1 80 ? 21.162 -17.988 4.212 1.00 79.25 80 ALA A C 1
ATOM 625 O O . ALA A 1 80 ? 21.772 -18.613 5.080 1.00 79.25 80 ALA A O 1
ATOM 626 N N . ALA A 1 81 ? 19.883 -17.629 4.372 1.00 75.06 81 ALA A N 1
ATOM 627 C CA . ALA A 1 81 ? 19.100 -17.953 5.566 1.00 75.06 81 ALA A CA 1
ATOM 628 C C . ALA A 1 81 ? 18.881 -19.468 5.752 1.00 75.06 81 ALA A C 1
ATOM 630 O O . ALA A 1 81 ? 18.775 -19.940 6.879 1.00 75.06 81 ALA A O 1
ATOM 631 N N . GLN A 1 82 ? 18.853 -20.242 4.662 1.00 66.94 82 GLN A N 1
ATOM 632 C CA . GLN A 1 82 ? 18.739 -21.707 4.703 1.00 66.94 82 GLN A CA 1
ATOM 633 C C . GLN A 1 82 ? 20.075 -22.416 4.984 1.00 66.94 82 GLN A C 1
ATOM 635 O O . GLN A 1 82 ? 20.074 -23.593 5.337 1.00 66.94 82 GLN A O 1
ATOM 640 N N . GLN A 1 83 ? 21.209 -21.726 4.829 1.00 62.28 83 GLN A N 1
ATOM 641 C CA . GLN A 1 83 ? 22.553 -22.295 4.985 1.00 62.28 83 GLN A CA 1
ATOM 642 C C . GLN A 1 83 ? 23.192 -22.022 6.351 1.00 62.28 83 GLN A C 1
ATOM 644 O O . GLN A 1 83 ? 24.286 -22.523 6.603 1.00 62.28 83 GLN A O 1
ATOM 649 N N . GLN A 1 84 ? 22.548 -21.263 7.246 1.00 52.72 84 GLN A N 1
ATOM 650 C CA . GLN A 1 84 ? 23.032 -21.134 8.622 1.00 52.72 84 GLN A CA 1
ATOM 651 C C . GLN A 1 84 ? 22.834 -22.472 9.355 1.00 52.72 84 GLN A C 1
ATOM 653 O O . GLN A 1 84 ? 21.689 -22.873 9.582 1.00 52.72 84 GLN A O 1
ATOM 658 N N . PRO A 1 85 ? 23.912 -23.185 9.738 1.00 53.16 85 PRO A N 1
ATOM 659 C CA . PRO A 1 85 ? 23.778 -24.375 10.554 1.00 53.16 85 PRO A CA 1
ATOM 660 C C . PRO A 1 85 ? 23.269 -23.931 11.921 1.00 53.16 85 PRO A C 1
ATOM 662 O O . PRO A 1 85 ? 23.858 -23.058 12.561 1.00 53.16 85 PRO A O 1
ATOM 665 N N . ASN A 1 86 ? 22.174 -24.541 12.360 1.00 58.56 86 ASN A N 1
ATOM 666 C CA . ASN A 1 86 ? 21.715 -24.466 13.736 1.00 58.56 86 ASN A CA 1
ATOM 667 C C . ASN A 1 86 ? 22.790 -25.122 14.620 1.00 58.56 86 ASN A C 1
ATOM 669 O O . ASN A 1 86 ? 22.771 -26.336 14.823 1.00 58.56 86 ASN A O 1
ATOM 673 N N . PHE A 1 87 ? 23.777 -24.349 15.074 1.00 59.34 87 PHE A N 1
ATOM 674 C CA . PHE A 1 87 ? 24.644 -24.772 16.167 1.00 59.34 87 PHE A CA 1
ATOM 675 C C . PHE A 1 87 ? 23.802 -24.680 17.438 1.00 59.34 87 PHE A C 1
ATOM 677 O O . PHE A 1 87 ? 23.646 -23.603 18.013 1.00 59.34 87 PHE A O 1
ATOM 684 N N . GLY A 1 88 ? 23.160 -25.807 17.754 1.00 55.66 88 GLY A N 1
ATOM 685 C CA . GLY A 1 88 ? 22.458 -26.030 19.015 1.00 55.66 88 GLY A CA 1
ATOM 686 C C . GLY A 1 88 ? 23.395 -26.113 20.208 1.00 55.66 88 GLY A C 1
ATOM 687 O O . GLY A 1 88 ? 24.629 -26.201 20.005 1.00 55.66 88 GLY A O 1
#

Sequence (88 aa):
MTINRQRLEFAVAGLMAEMRRQFMTIQPERECPIKPLAAYSPQHRSALMAGVAKAIELAGAEHDKTFEAWVARSREEAAAAQQQPNFG

Radius of gyration: 18.27 Å; chains: 1; bounding box: 37×40×35 Å

pLDDT: mean 91.09, std 11.17, range [52.72, 98.12]